Protein AF-U2ZTG5-F1 (afdb_monomer_lite)

Structure (mmCIF, N/CA/C/O backbone):
data_AF-U2ZTG5-F1
#
_entry.id   AF-U2ZTG5-F1
#
loop_
_atom_site.group_PDB
_atom_site.id
_atom_site.type_symbol
_atom_site.label_atom_id
_atom_site.label_alt_id
_atom_site.label_comp_id
_atom_site.label_asym_id
_atom_site.label_entity_id
_atom_site.label_seq_id
_atom_site.pdbx_PDB_ins_code
_atom_site.Cartn_x
_atom_site.Cartn_y
_atom_site.Cartn_z
_atom_site.occupancy
_atom_site.B_iso_or_equiv
_atom_site.auth_seq_id
_atom_site.auth_comp_id
_atom_site.auth_asym_id
_atom_site.auth_atom_id
_atom_site.pdbx_PDB_model_num
ATOM 1 N N . MET A 1 1 ? -0.861 -38.026 27.938 1.00 46.56 1 MET A N 1
ATOM 2 C CA . MET A 1 1 ? -1.308 -36.745 27.345 1.00 46.56 1 MET A CA 1
ATOM 3 C C . MET A 1 1 ? -2.272 -36.076 28.310 1.00 46.56 1 MET A C 1
ATOM 5 O O . MET A 1 1 ? -3.245 -36.708 28.692 1.00 46.56 1 MET A O 1
ATOM 9 N N . ARG A 1 2 ? -1.983 -34.853 28.769 1.00 42.66 2 ARG A N 1
ATOM 10 C CA . ARG A 1 2 ? -2.829 -34.120 29.724 1.00 42.66 2 ARG A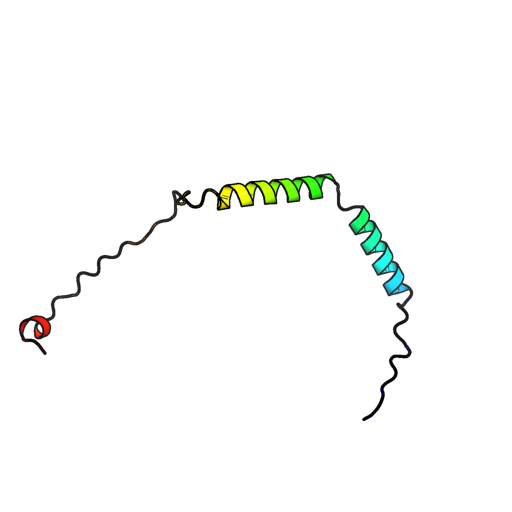 CA 1
ATOM 11 C C . ARG A 1 2 ? -3.828 -33.272 28.934 1.00 42.66 2 ARG A C 1
ATOM 13 O O . ARG A 1 2 ? -3.429 -32.318 28.278 1.00 42.66 2 ARG A O 1
ATOM 20 N N . THR A 1 3 ? -5.103 -33.646 28.957 1.00 56.09 3 THR A N 1
ATOM 21 C CA . THR A 1 3 ? -6.195 -32.878 28.345 1.00 56.09 3 THR A CA 1
ATOM 22 C C . THR A 1 3 ? -6.447 -31.627 29.177 1.00 56.09 3 THR A C 1
ATOM 24 O O . THR A 1 3 ? -7.056 -31.690 30.244 1.00 56.09 3 THR A O 1
ATOM 27 N N . VAL A 1 4 ? -5.931 -30.489 28.720 1.00 57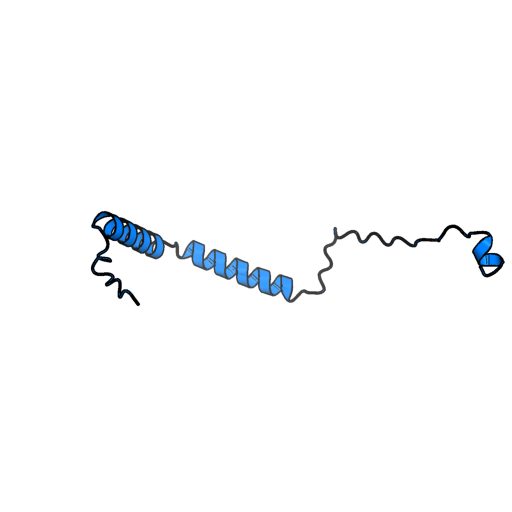.28 4 VAL A N 1
ATOM 28 C CA . VAL A 1 4 ? -6.223 -29.185 29.322 1.00 57.28 4 VAL A CA 1
ATOM 29 C C . VAL A 1 4 ? -7.546 -28.706 28.730 1.00 57.28 4 VAL A C 1
ATOM 31 O O . VAL A 1 4 ? -7.612 -28.326 27.565 1.00 57.28 4 VAL A O 1
ATOM 34 N N . SER A 1 5 ? -8.631 -28.796 29.498 1.00 60.62 5 SER A N 1
ATOM 35 C CA . SER A 1 5 ? -9.937 -28.295 29.070 1.00 60.62 5 SER A CA 1
ATOM 36 C C . SER A 1 5 ? -9.953 -26.768 29.151 1.00 60.62 5 SER A C 1
ATOM 38 O O . SER A 1 5 ? -9.812 -26.206 30.237 1.00 60.62 5 SER A O 1
ATOM 40 N N . PHE A 1 6 ? -10.163 -26.096 28.019 1.00 57.66 6 PHE A N 1
ATOM 41 C CA . PHE A 1 6 ? -10.271 -24.635 27.923 1.00 57.66 6 PHE A CA 1
ATOM 42 C C . PHE A 1 6 ? -11.662 -24.152 28.389 1.00 57.66 6 PHE A C 1
ATOM 44 O O . PHE A 1 6 ? -12.444 -23.575 27.637 1.00 57.66 6 PHE A O 1
ATOM 51 N N . GLN A 1 7 ? -12.014 -24.436 29.643 1.00 53.38 7 GLN A N 1
ATOM 52 C CA . GLN A 1 7 ? -13.260 -23.980 30.265 1.00 53.38 7 GLN A CA 1
ATOM 53 C C . GLN A 1 7 ? -13.074 -22.545 30.771 1.00 53.38 7 GLN A C 1
ATOM 55 O O . GLN A 1 7 ? -12.878 -22.319 31.960 1.00 53.38 7 GLN A O 1
ATOM 60 N N . GLY A 1 8 ? -13.071 -21.557 29.873 1.00 56.22 8 GLY A N 1
ATOM 61 C CA . GLY A 1 8 ? -12.873 -20.175 30.326 1.00 56.22 8 GLY A CA 1
ATOM 62 C C . GLY A 1 8 ? -12.810 -19.066 29.287 1.00 56.22 8 GLY A C 1
ATOM 63 O O . GLY A 1 8 ? -12.730 -17.911 29.683 1.00 56.22 8 GLY A O 1
ATOM 64 N N . ALA A 1 9 ? -12.898 -19.349 27.984 1.00 62.78 9 ALA A N 1
ATOM 65 C CA . ALA A 1 9 ? -12.910 -18.302 26.956 1.00 62.78 9 ALA A CA 1
ATOM 66 C C . ALA A 1 9 ? -14.2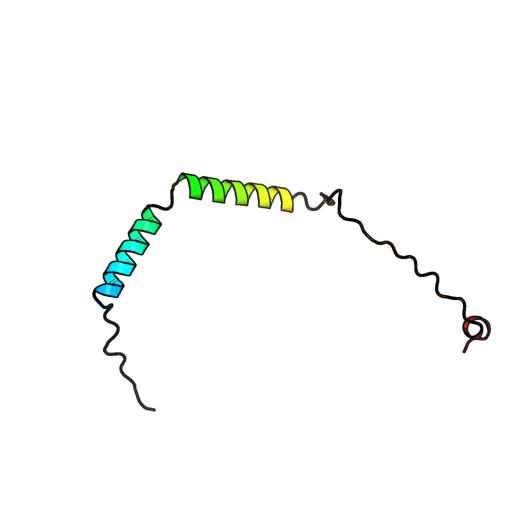70 -17.577 26.872 1.00 62.78 9 ALA A C 1
ATOM 68 O O . ALA A 1 9 ? -14.867 -17.451 25.806 1.00 62.78 9 ALA A O 1
ATOM 69 N N . ARG A 1 10 ? -14.819 -17.130 28.004 1.00 61.59 10 ARG A N 1
ATOM 70 C CA . ARG A 1 10 ? -15.912 -16.158 27.995 1.00 61.59 10 ARG A CA 1
ATOM 71 C C . ARG A 1 10 ? -15.251 -14.793 27.880 1.00 61.59 10 ARG A C 1
ATOM 73 O O . ARG A 1 10 ? -14.472 -14.435 28.758 1.00 61.59 10 ARG A O 1
ATOM 80 N N . LEU A 1 11 ? -15.536 -14.059 26.800 1.00 62.88 11 LEU A N 1
ATOM 81 C CA . LEU A 1 11 ? -15.110 -12.662 26.686 1.00 62.88 11 LEU A CA 1
ATOM 82 C C . LEU A 1 11 ? -15.503 -11.933 27.972 1.00 62.88 11 LEU A C 1
ATOM 84 O O . LEU A 1 11 ? -16.668 -11.989 28.382 1.00 62.88 11 LEU A O 1
ATOM 88 N N . THR A 1 12 ? -14.536 -11.261 28.591 1.00 76.00 12 THR A N 1
ATOM 89 C CA . THR A 1 12 ? -14.819 -10.399 29.736 1.00 76.00 12 THR A CA 1
ATOM 90 C C . THR A 1 12 ? -15.745 -9.262 29.294 1.00 76.00 12 THR A C 1
ATOM 92 O O . THR A 1 12 ? -15.813 -8.920 28.111 1.00 76.00 12 THR A O 1
ATOM 95 N N . GLU A 1 13 ? -16.469 -8.644 30.226 1.00 75.62 13 GLU A N 1
ATOM 96 C CA . GLU A 1 13 ? -17.309 -7.475 29.912 1.00 75.62 13 GLU A CA 1
ATOM 97 C C . GLU A 1 13 ? -16.508 -6.359 29.214 1.00 75.62 13 GLU A C 1
ATOM 99 O O . GLU A 1 13 ? -17.000 -5.711 28.289 1.00 75.62 13 GLU A O 1
ATOM 104 N N . SER A 1 14 ? -15.236 -6.186 29.582 1.00 75.62 14 SER A N 1
ATOM 105 C CA . SER A 1 14 ? -14.301 -5.287 28.898 1.00 75.62 14 SER A CA 1
ATOM 106 C C . SER A 1 14 ? -14.021 -5.695 27.453 1.00 75.62 14 SER A C 1
ATOM 108 O O . SER A 1 14 ? -14.016 -4.832 26.573 1.00 75.62 14 SER A O 1
ATOM 110 N N . ASP A 1 15 ? -13.833 -6.986 27.184 1.00 77.00 15 ASP A N 1
ATOM 111 C CA . ASP A 1 15 ? -13.601 -7.477 25.824 1.00 77.00 15 ASP A CA 1
ATOM 112 C C . ASP A 1 15 ? -14.847 -7.305 24.958 1.00 77.00 15 ASP A C 1
ATOM 114 O O . ASP A 1 15 ? -14.737 -6.900 23.802 1.00 77.00 15 ASP A O 1
ATOM 118 N N . ARG A 1 16 ? -16.045 -7.530 25.516 1.00 81.94 16 ARG A N 1
ATOM 119 C CA . ARG A 1 16 ? -17.310 -7.286 24.803 1.00 81.94 16 ARG A CA 1
ATOM 120 C C . ARG A 1 16 ? -17.478 -5.817 24.439 1.00 81.94 16 ARG A C 1
ATOM 122 O O . ARG A 1 16 ? -17.852 -5.512 23.310 1.00 81.94 16 ARG A O 1
ATOM 129 N N . ARG A 1 17 ? -17.160 -4.903 25.361 1.00 82.56 17 ARG A N 1
ATOM 130 C CA . ARG A 1 17 ? -17.204 -3.453 25.104 1.00 82.56 17 ARG A CA 1
ATOM 131 C C . ARG A 1 17 ? -16.208 -3.041 24.026 1.00 82.56 17 ARG A C 1
ATOM 133 O O . ARG A 1 17 ? -16.577 -2.296 23.124 1.00 82.56 17 ARG A O 1
ATOM 140 N N . ARG A 1 18 ? -14.977 -3.563 24.070 1.00 82.25 18 ARG A N 1
ATOM 141 C CA . ARG A 1 18 ? -13.977 -3.331 23.015 1.00 82.25 18 ARG A CA 1
ATOM 142 C C . ARG A 1 18 ? -14.442 -3.871 21.666 1.00 82.25 18 ARG A C 1
ATOM 144 O O . ARG A 1 18 ? -14.295 -3.182 20.662 1.00 82.25 18 ARG A O 1
ATOM 151 N N . LEU A 1 19 ? -15.041 -5.060 21.637 1.00 83.38 19 LEU A N 1
ATOM 152 C CA . LEU A 1 19 ? -15.585 -5.653 20.418 1.00 83.38 19 LEU A CA 1
ATOM 153 C C . LEU A 1 19 ? -16.724 -4.797 19.840 1.00 83.38 19 LEU A C 1
ATOM 155 O O . LEU A 1 19 ? -16.732 -4.527 18.644 1.00 83.38 19 LEU A O 1
ATOM 159 N N . ALA A 1 20 ? -17.641 -4.317 20.683 1.00 83.75 20 ALA A N 1
ATOM 160 C CA . ALA A 1 20 ? -18.735 -3.440 20.270 1.00 83.75 20 ALA A CA 1
ATOM 161 C C . ALA A 1 20 ? -18.222 -2.099 19.717 1.00 83.75 20 ALA A C 1
ATOM 163 O O . ALA A 1 20 ? -18.675 -1.656 18.664 1.00 83.75 20 ALA A O 1
ATOM 164 N N . GLN A 1 21 ? -17.224 -1.493 20.368 1.00 81.44 21 GLN A N 1
ATOM 165 C CA . GLN A 1 21 ? -16.567 -0.275 19.879 1.00 81.44 21 GLN A CA 1
ATOM 166 C C . GLN A 1 21 ? -15.869 -0.505 18.534 1.00 81.44 21 GLN A C 1
ATOM 168 O O . GLN A 1 21 ? -15.993 0.315 17.629 1.00 81.44 21 GLN A O 1
ATOM 173 N N . GLN A 1 22 ? -15.180 -1.637 18.365 1.00 79.06 22 GLN A N 1
ATOM 174 C CA . GLN A 1 22 ? -14.564 -1.997 17.087 1.00 79.06 22 GLN A CA 1
ATOM 175 C C . GLN A 1 22 ? -15.607 -2.234 15.992 1.00 79.06 22 GLN A C 1
ATOM 177 O O . GLN A 1 22 ? -15.400 -1.814 14.858 1.00 79.06 22 GLN A O 1
ATOM 182 N N . GLN A 1 23 ? -16.731 -2.881 16.305 1.00 76.44 23 GLN A N 1
ATOM 183 C CA . GLN A 1 23 ? -17.822 -3.094 15.352 1.00 76.44 23 GLN A CA 1
ATOM 184 C C . GLN A 1 23 ? -18.480 -1.773 14.941 1.00 76.44 23 GLN A C 1
ATOM 186 O O . GLN A 1 23 ? -18.728 -1.568 13.756 1.00 76.44 23 GLN A O 1
ATOM 191 N N . GLN A 1 24 ? -18.687 -0.849 15.881 1.00 74.12 24 GLN A N 1
ATOM 192 C CA . GLN A 1 24 ? -19.194 0.494 15.587 1.00 74.12 24 GLN A CA 1
ATOM 193 C C . GLN A 1 24 ? -18.202 1.315 14.757 1.00 74.12 24 GLN A C 1
ATOM 195 O O . GLN A 1 24 ? -18.602 1.939 13.781 1.00 74.12 24 GLN A O 1
ATOM 200 N N . ALA A 1 25 ? -16.905 1.263 15.074 1.00 69.88 25 ALA A N 1
ATOM 201 C CA . ALA A 1 25 ? -15.867 1.923 14.282 1.00 69.88 25 ALA A CA 1
ATOM 202 C C . ALA A 1 25 ? -15.760 1.336 12.864 1.00 69.88 25 ALA A C 1
ATOM 204 O O . ALA A 1 25 ? -15.552 2.075 11.907 1.00 69.88 25 ALA A O 1
ATOM 205 N N . ARG A 1 26 ? -15.955 0.017 12.716 1.00 64.81 26 ARG A N 1
ATOM 206 C CA . ARG A 1 26 ? -16.035 -0.659 11.412 1.00 64.81 26 ARG A CA 1
ATOM 207 C C . ARG A 1 26 ? -17.280 -0.258 10.624 1.00 64.81 26 ARG A C 1
ATOM 209 O O . ARG A 1 26 ? -17.180 -0.026 9.426 1.00 64.81 26 ARG A O 1
ATOM 216 N N . ALA A 1 27 ? -18.429 -0.132 11.283 1.00 63.66 27 ALA A N 1
ATOM 217 C CA . ALA A 1 27 ? -19.650 0.387 10.665 1.00 63.66 27 ALA A CA 1
ATOM 218 C C . ALA A 1 27 ? -19.513 1.870 10.272 1.00 63.66 27 ALA A C 1
ATOM 220 O O . ALA A 1 27 ? -20.116 2.308 9.299 1.00 63.66 27 ALA A O 1
ATOM 221 N N . PHE A 1 28 ? -18.675 2.621 10.992 1.00 60.81 28 PHE A N 1
ATOM 222 C CA . PHE A 1 28 ? -18.292 3.995 10.676 1.00 60.81 28 PHE A CA 1
ATOM 223 C C . PHE A 1 28 ? -17.119 4.088 9.683 1.00 60.81 28 PHE A C 1
ATOM 225 O O . PHE A 1 28 ? -16.635 5.193 9.442 1.00 60.81 28 PHE A O 1
ATOM 232 N N . ILE A 1 29 ? -16.642 2.983 9.082 1.00 62.31 29 ILE A N 1
ATOM 233 C CA . ILE A 1 29 ? -15.705 3.074 7.951 1.00 62.31 29 ILE A CA 1
ATOM 234 C C . ILE A 1 29 ? -16.426 3.855 6.862 1.00 62.31 29 ILE A C 1
ATOM 236 O O . ILE A 1 29 ? -17.298 3.341 6.162 1.00 62.31 29 ILE A O 1
ATOM 240 N N . ASN A 1 30 ? -16.064 5.132 6.801 1.00 66.50 30 ASN A N 1
ATOM 241 C CA . ASN A 1 30 ? -16.735 6.159 6.044 1.00 66.50 30 ASN A CA 1
ATOM 242 C C . ASN A 1 30 ? -16.859 5.674 4.592 1.00 66.50 30 ASN A C 1
ATOM 244 O O . ASN A 1 30 ? -15.837 5.301 4.010 1.00 66.50 30 ASN A O 1
ATOM 248 N N . PRO A 1 31 ? -18.061 5.651 3.994 1.00 73.31 31 PRO A N 1
ATOM 249 C CA . PRO A 1 31 ? -18.230 5.242 2.600 1.00 73.31 31 PRO A CA 1
ATOM 250 C C . PRO A 1 31 ? -17.295 6.015 1.660 1.00 73.31 31 PRO A C 1
ATOM 252 O O . PRO A 1 31 ? -16.830 5.463 0.669 1.00 73.31 31 PRO A O 1
ATOM 255 N N . VAL A 1 32 ? -16.924 7.246 2.022 1.00 76.12 32 VAL A N 1
ATOM 256 C CA . VAL A 1 32 ? -15.919 8.047 1.315 1.00 76.12 32 VAL A CA 1
ATOM 257 C C . VAL A 1 32 ? -14.524 7.417 1.381 1.00 76.12 32 VAL A C 1
ATOM 259 O O . VAL A 1 32 ? -13.835 7.379 0.369 1.00 76.12 32 VAL A O 1
ATOM 262 N N . LEU A 1 33 ? -14.101 6.880 2.530 1.00 77.69 33 LEU A N 1
ATOM 263 C CA . LEU A 1 33 ? -12.815 6.180 2.650 1.00 77.69 33 LEU A CA 1
ATOM 264 C C . LEU A 1 33 ? -12.808 4.888 1.828 1.00 77.69 33 LEU A C 1
ATOM 266 O O . LEU A 1 33 ? -11.812 4.595 1.176 1.00 77.69 33 LEU A O 1
ATOM 270 N N . GLN A 1 34 ? -13.918 4.145 1.794 1.00 80.00 34 GLN A N 1
ATOM 271 C CA . GLN A 1 34 ? -14.022 2.948 0.947 1.00 80.00 34 GLN A CA 1
ATOM 272 C C . GLN A 1 34 ? -13.943 3.307 -0.540 1.00 80.00 34 GLN A C 1
ATOM 274 O O . GLN A 1 34 ? -13.228 2.659 -1.299 1.00 80.00 34 GLN A O 1
ATOM 279 N N . GLN A 1 35 ? -14.625 4.381 -0.949 1.00 82.62 35 GLN A N 1
ATOM 280 C CA . GLN A 1 35 ? -14.543 4.907 -2.311 1.00 82.62 35 GLN A CA 1
ATOM 281 C C . GLN A 1 35 ? -13.124 5.373 -2.659 1.00 82.62 35 GLN A C 1
ATOM 283 O O . GLN A 1 35 ? -12.654 5.095 -3.759 1.00 82.62 35 GLN A O 1
ATOM 288 N N . GLN A 1 36 ? -12.423 6.034 -1.733 1.00 83.56 36 GLN A N 1
ATOM 289 C CA . GLN A 1 36 ? -11.035 6.457 -1.932 1.00 83.56 36 GLN A CA 1
ATOM 290 C C . GLN A 1 36 ? -10.096 5.261 -2.098 1.00 83.56 36 GLN A C 1
ATOM 292 O O . GLN A 1 36 ? -9.297 5.252 -3.030 1.00 83.56 36 GLN A O 1
ATOM 297 N N . VAL A 1 37 ? -10.218 4.234 -1.253 1.00 87.00 37 VAL A N 1
ATOM 298 C CA . VAL A 1 37 ? -9.414 3.006 -1.372 1.00 87.00 37 VAL A CA 1
ATOM 299 C C . VAL A 1 37 ? -9.667 2.332 -2.721 1.00 87.00 37 VAL A C 1
ATOM 301 O O . VAL A 1 37 ? -8.713 2.065 -3.446 1.00 87.00 37 VAL A O 1
ATOM 304 N N . ALA A 1 38 ? -10.931 2.169 -3.123 1.00 87.25 38 ALA A N 1
ATOM 305 C CA . ALA A 1 38 ? -11.278 1.574 -4.414 1.00 87.25 38 ALA A CA 1
ATOM 306 C C . ALA A 1 38 ? -10.726 2.377 -5.610 1.00 87.25 38 ALA A C 1
ATOM 308 O O . ALA A 1 38 ? -10.259 1.802 -6.593 1.00 87.25 38 ALA A O 1
ATOM 309 N N . GLN A 1 39 ? -10.739 3.712 -5.533 1.00 87.81 39 GLN A N 1
ATOM 310 C CA . GLN A 1 39 ? -10.145 4.576 -6.559 1.00 87.81 39 GLN A CA 1
ATOM 311 C C . GLN A 1 39 ? -8.618 4.447 -6.610 1.00 87.81 39 GLN A C 1
ATOM 313 O O . GLN A 1 39 ? -8.043 4.411 -7.699 1.00 87.81 39 GLN A O 1
ATOM 318 N N . ILE A 1 40 ? -7.956 4.367 -5.453 1.00 86.81 40 ILE A N 1
ATOM 319 C CA . ILE A 1 40 ? -6.502 4.184 -5.361 1.00 86.81 40 ILE A CA 1
ATOM 320 C C . ILE A 1 40 ? -6.102 2.830 -5.951 1.00 86.81 40 ILE A C 1
ATOM 322 O O . ILE A 1 40 ? -5.182 2.777 -6.765 1.00 86.81 40 ILE A O 1
ATOM 326 N N . GLU A 1 41 ? -6.815 1.759 -5.609 1.00 89.44 41 GLU A N 1
ATOM 327 C CA . GLU A 1 41 ? -6.564 0.416 -6.141 1.00 89.44 41 GLU A CA 1
ATOM 328 C C . GLU A 1 41 ? -6.756 0.360 -7.662 1.00 89.44 41 GLU A C 1
ATOM 330 O O . GLU A 1 41 ? -5.899 -0.163 -8.375 1.00 89.44 41 GLU A O 1
ATOM 335 N N . ALA A 1 42 ? -7.823 0.973 -8.187 1.00 88.69 42 ALA A N 1
ATOM 336 C CA . ALA A 1 42 ? -8.056 1.048 -9.629 1.00 88.69 42 ALA A CA 1
ATOM 337 C C . ALA A 1 42 ? -6.959 1.840 -10.364 1.00 88.69 42 ALA A C 1
ATOM 339 O O . ALA A 1 42 ? -6.535 1.455 -11.454 1.00 88.69 42 ALA A O 1
ATOM 340 N N . ASN A 1 43 ? -6.477 2.938 -9.775 1.00 84.62 43 ASN A N 1
ATOM 341 C CA . ASN A 1 43 ? -5.382 3.723 -10.344 1.00 84.62 43 ASN A CA 1
ATOM 342 C C . ASN A 1 43 ? -4.048 2.971 -10.288 1.00 84.62 43 ASN A C 1
ATOM 344 O O . ASN A 1 43 ? -3.290 3.017 -11.254 1.00 84.62 43 ASN A O 1
ATOM 348 N N . LEU A 1 44 ? -3.777 2.246 -9.202 1.00 82.12 44 LEU A N 1
ATOM 349 C CA . LEU A 1 44 ? -2.584 1.414 -9.083 1.00 82.12 44 LEU A CA 1
ATOM 350 C C . LEU A 1 44 ? -2.581 0.296 -10.130 1.00 82.12 44 LEU A C 1
ATOM 352 O O . LEU A 1 44 ? -1.568 0.093 -10.791 1.00 82.12 44 LEU A O 1
ATOM 356 N N . ALA A 1 45 ? -3.718 -0.374 -10.333 1.00 82.31 45 ALA A N 1
ATOM 357 C CA . ALA A 1 45 ? -3.857 -1.407 -11.355 1.00 82.31 45 ALA A CA 1
ATOM 358 C C . ALA A 1 45 ? -3.611 -0.856 -12.771 1.00 82.31 45 ALA A C 1
ATOM 360 O O . ALA A 1 45 ? -2.942 -1.501 -13.573 1.00 82.31 45 ALA A O 1
ATOM 361 N N . ARG A 1 46 ? -4.088 0.363 -13.070 1.00 79.12 46 ARG A N 1
ATOM 362 C CA . ARG A 1 46 ? -3.793 1.051 -14.341 1.00 79.12 46 ARG A CA 1
ATOM 363 C C . ARG A 1 46 ? -2.302 1.350 -14.499 1.00 79.12 46 ARG A C 1
ATOM 365 O O . ARG A 1 46 ? -1.738 1.053 -15.542 1.00 79.12 46 ARG A O 1
ATOM 372 N N . LEU A 1 47 ? -1.658 1.876 -13.455 1.00 72.94 47 LEU A N 1
ATOM 373 C CA . LEU A 1 47 ? -0.222 2.176 -13.470 1.00 72.94 47 LEU A CA 1
ATOM 374 C C . LEU A 1 47 ? 0.650 0.920 -13.603 1.00 72.94 47 LEU A C 1
ATOM 376 O O . LEU A 1 47 ? 1.714 0.991 -14.205 1.00 72.94 47 LEU A O 1
ATOM 380 N N . GLN A 1 48 ? 0.216 -0.212 -13.047 1.00 72.00 48 GLN A N 1
ATOM 381 C CA . GLN A 1 48 ? 0.899 -1.499 -13.198 1.00 72.00 48 GLN A CA 1
ATOM 382 C C . GLN A 1 48 ? 0.691 -2.114 -14.588 1.00 72.00 48 GLN A C 1
ATOM 384 O O . GLN A 1 48 ? 1.618 -2.715 -15.119 1.00 72.00 48 GLN A O 1
ATOM 389 N N . ALA A 1 49 ? -0.497 -1.954 -15.184 1.00 71.38 49 ALA A N 1
ATOM 390 C CA . ALA A 1 49 ? -0.767 -2.383 -16.558 1.00 71.38 49 ALA A CA 1
ATOM 391 C C . ALA A 1 49 ? 0.026 -1.559 -17.589 1.00 71.38 49 ALA A C 1
ATOM 393 O O . ALA A 1 49 ? 0.424 -2.082 -18.629 1.00 71.38 49 ALA A O 1
ATOM 394 N N . ASP A 1 50 ? 0.327 -0.299 -17.269 1.00 67.94 50 ASP A N 1
ATOM 395 C CA . ASP A 1 50 ? 1.296 0.539 -17.978 1.00 67.94 50 ASP A CA 1
ATOM 396 C C . ASP A 1 50 ? 2.747 0.125 -17.639 1.00 67.94 50 ASP A C 1
ATOM 398 O O . ASP A 1 50 ? 3.596 0.958 -17.322 1.00 67.94 50 ASP A O 1
ATOM 402 N N . GLU A 1 51 ? 3.063 -1.171 -17.722 1.00 57.34 51 GLU A N 1
ATOM 403 C CA . GLU A 1 51 ? 4.360 -1.786 -17.372 1.00 57.34 51 GLU A CA 1
ATOM 404 C C . GLU A 1 51 ? 5.552 -1.194 -18.166 1.00 57.34 51 GLU A C 1
ATOM 406 O O . GLU A 1 51 ? 6.716 -1.318 -17.785 1.00 57.34 51 GLU A O 1
ATOM 411 N N . ASN A 1 52 ? 5.255 -0.459 -19.242 1.00 56.81 52 ASN A N 1
ATOM 412 C CA . ASN A 1 52 ? 6.217 0.273 -20.067 1.00 56.81 52 ASN A CA 1
ATOM 413 C C . ASN A 1 52 ? 6.470 1.721 -19.615 1.00 56.81 52 ASN A C 1
ATOM 415 O O . ASN A 1 52 ? 7.236 2.439 -20.265 1.00 56.81 52 ASN A O 1
ATOM 419 N N . ARG A 1 53 ? 5.858 2.186 -18.519 1.00 58.31 53 ARG A N 1
ATOM 420 C CA . ARG A 1 53 ? 6.118 3.519 -17.969 1.00 58.31 53 ARG A CA 1
ATOM 421 C C . ARG A 1 53 ? 7.449 3.508 -17.223 1.00 58.31 53 ARG A C 1
ATOM 423 O O . ARG A 1 53 ? 7.521 3.378 -16.005 1.00 58.31 53 ARG A O 1
ATOM 430 N N . VAL A 1 54 ? 8.530 3.628 -17.989 1.00 62.03 54 VAL A N 1
ATOM 431 C CA . VAL A 1 54 ? 9.872 3.872 -17.462 1.00 62.03 54 VAL A CA 1
ATOM 432 C C . VAL A 1 54 ? 9.820 5.175 -16.670 1.00 62.03 54 VAL A C 1
ATOM 434 O O . VAL A 1 54 ? 9.521 6.229 -17.231 1.00 62.03 54 VAL A O 1
ATOM 437 N N . ASP A 1 55 ? 10.062 5.092 -15.361 1.00 65.19 55 ASP A N 1
ATOM 438 C CA . ASP A 1 55 ? 10.147 6.267 -14.495 1.00 65.19 55 ASP A CA 1
ATOM 439 C C . ASP A 1 55 ? 11.122 7.277 -15.128 1.00 65.19 55 ASP A C 1
ATOM 441 O O . ASP A 1 55 ? 12.287 6.924 -15.349 1.00 65.19 55 ASP A O 1
ATOM 445 N N . PRO A 1 56 ? 10.705 8.522 -15.420 1.00 64.75 56 PRO A N 1
ATOM 446 C CA . PRO A 1 56 ? 11.559 9.499 -16.097 1.00 64.75 56 PRO A CA 1
ATOM 447 C C . PRO A 1 56 ? 12.789 9.893 -15.264 1.00 64.75 56 PRO A C 1
ATOM 449 O O . PRO A 1 56 ? 13.741 10.458 -15.793 1.00 64.75 56 PRO A O 1
ATOM 452 N N . TYR A 1 57 ? 12.788 9.564 -13.969 1.00 65.75 57 TYR A N 1
ATOM 453 C CA . TYR A 1 57 ? 13.897 9.786 -13.040 1.00 65.75 57 TYR A CA 1
ATOM 454 C C . TYR A 1 57 ? 14.643 8.503 -12.658 1.00 65.75 57 TYR A C 1
ATOM 456 O O . TYR A 1 57 ? 15.530 8.540 -11.804 1.00 65.75 57 TYR A O 1
ATOM 464 N N . ARG A 1 58 ? 14.317 7.357 -13.271 1.00 69.44 58 ARG A N 1
ATOM 465 C CA . ARG A 1 58 ? 15.050 6.108 -13.050 1.00 69.44 58 ARG A CA 1
ATOM 466 C C . ARG A 1 58 ? 16.361 6.160 -13.820 1.00 69.44 58 ARG A C 1
ATOM 468 O O . ARG A 1 58 ? 16.457 5.699 -14.953 1.00 69.44 58 ARG A O 1
ATOM 475 N N . TYR A 1 59 ? 17.385 6.712 -13.185 1.00 67.44 59 TYR A N 1
ATOM 476 C CA . TYR A 1 59 ? 18.744 6.622 -13.692 1.00 67.44 59 TYR A CA 1
ATOM 477 C C . TYR A 1 59 ? 19.193 5.155 -13.657 1.00 67.44 59 TYR A C 1
ATOM 479 O O . TYR A 1 59 ? 19.167 4.496 -12.616 1.00 67.44 59 TYR A O 1
ATOM 487 N N . ARG A 1 60 ? 19.588 4.619 -14.813 1.00 67.25 60 ARG A N 1
ATOM 488 C CA . ARG A 1 60 ? 20.374 3.386 -14.887 1.00 67.25 60 ARG A CA 1
ATOM 489 C C . ARG A 1 60 ? 21.829 3.796 -15.020 1.00 67.25 60 ARG A C 1
ATOM 491 O O . ARG A 1 60 ? 22.181 4.576 -15.899 1.00 67.25 60 ARG A O 1
ATOM 498 N N . LEU A 1 61 ? 22.656 3.319 -14.100 1.00 71.88 61 LEU A N 1
ATOM 499 C CA . LEU A 1 61 ? 24.099 3.463 -14.210 1.00 71.88 61 LEU A CA 1
ATOM 500 C C . LEU A 1 61 ? 24.589 2.369 -15.155 1.00 71.88 61 LEU A C 1
ATOM 502 O O . LEU A 1 61 ? 24.863 1.251 -14.725 1.00 71.88 61 LEU A O 1
ATOM 506 N N . ASP A 1 62 ? 24.671 2.689 -16.444 1.00 63.97 62 ASP A N 1
ATOM 507 C CA . ASP A 1 62 ? 25.317 1.823 -17.427 1.00 63.97 62 ASP A CA 1
ATOM 508 C C . ASP A 1 62 ? 26.836 1.965 -17.263 1.00 63.97 62 ASP A C 1
ATOM 510 O O . ASP A 1 62 ? 27.496 2.796 -17.886 1.00 63.97 62 ASP A O 1
ATOM 514 N N . TYR A 1 63 ? 27.399 1.184 -16.340 1.00 66.50 63 TYR A N 1
ATOM 515 C CA . TYR A 1 63 ? 28.842 1.121 -16.143 1.00 66.50 63 TYR A CA 1
ATOM 516 C C . TYR A 1 63 ? 29.449 0.138 -17.143 1.00 66.50 63 TYR A C 1
ATOM 518 O O . TYR A 1 63 ? 29.373 -1.080 -16.976 1.00 66.50 63 TYR A O 1
ATOM 526 N N . GLN A 1 64 ? 30.078 0.666 -18.190 1.00 63.53 64 GLN A N 1
ATOM 527 C CA . GLN A 1 64 ? 30.921 -0.136 -19.066 1.00 63.53 64 GLN A CA 1
ATOM 528 C C . GLN A 1 64 ? 32.298 -0.272 -18.408 1.00 63.53 64 GLN A C 1
ATOM 530 O O . GLN A 1 64 ? 33.154 0.608 -18.520 1.00 63.53 64 GLN A O 1
ATOM 535 N N . ALA A 1 65 ? 32.502 -1.372 -17.683 1.00 65.94 65 ALA A N 1
ATOM 536 C CA . ALA A 1 65 ? 33.801 -1.716 -17.126 1.00 65.94 65 ALA A CA 1
ATOM 537 C C . ALA A 1 65 ? 34.770 -2.019 -18.277 1.00 65.94 65 ALA A C 1
ATOM 539 O O . ALA A 1 65 ? 34.820 -3.136 -18.790 1.00 65.94 65 ALA A O 1
ATOM 540 N N . LYS A 1 66 ? 35.552 -1.026 -18.706 1.00 65.12 66 LYS A N 1
ATOM 541 C CA . LYS A 1 66 ? 36.783 -1.311 -19.441 1.00 65.12 66 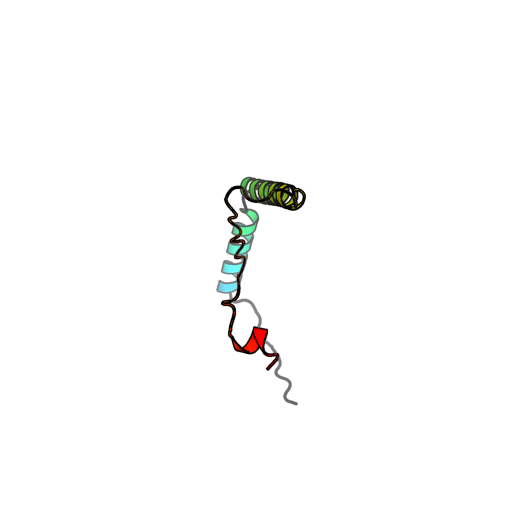LYS A CA 1
ATOM 542 C C . LYS A 1 66 ? 37.766 -1.833 -18.405 1.00 65.12 66 LYS A C 1
ATOM 544 O O . LYS A 1 66 ? 38.344 -1.043 -17.664 1.00 65.12 66 LYS A O 1
ATOM 549 N N . GLY A 1 67 ? 37.8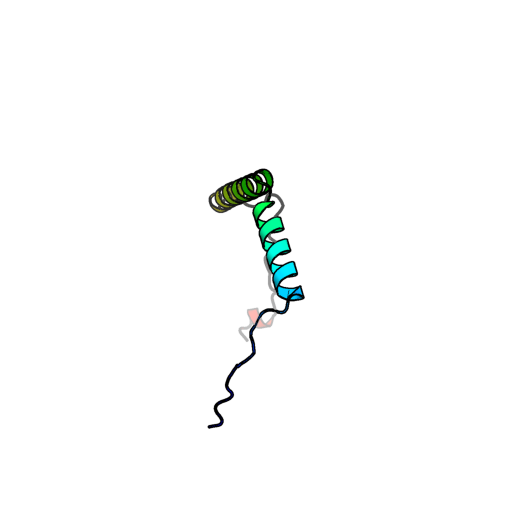61 -3.157 -18.289 1.00 69.69 67 GLY A N 1
ATOM 550 C CA . GLY A 1 67 ? 38.868 -3.789 -17.443 1.00 69.69 67 GLY A CA 1
ATOM 551 C C . GLY A 1 67 ? 40.238 -3.178 -17.732 1.00 69.69 67 GLY A C 1
ATOM 552 O O . GLY A 1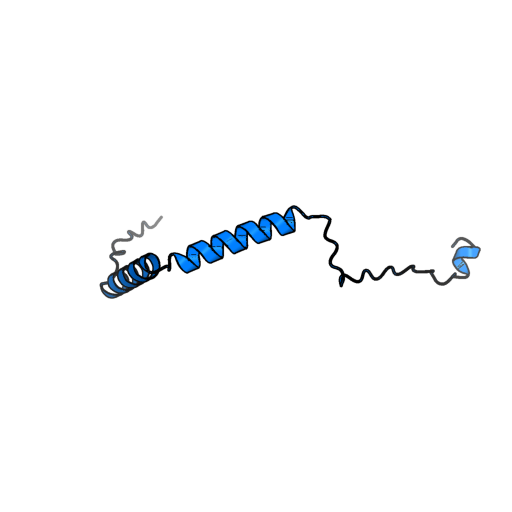 67 ? 40.547 -2.865 -18.884 1.00 69.69 67 GLY A O 1
ATOM 553 N N . THR A 1 68 ? 41.034 -2.942 -16.691 1.00 72.38 68 THR A N 1
ATOM 554 C CA . THR A 1 68 ? 42.417 -2.497 -16.865 1.00 72.38 68 THR A CA 1
ATOM 555 C C . THR A 1 68 ? 43.143 -3.599 -17.631 1.00 72.38 68 THR A C 1
ATOM 557 O O . THR A 1 68 ? 43.200 -4.713 -17.109 1.00 72.38 68 THR A O 1
ATOM 560 N N . PRO A 1 69 ? 43.667 -3.349 -18.845 1.00 63.62 69 PRO A N 1
ATOM 561 C CA . PRO A 1 69 ? 44.412 -4.376 -19.552 1.00 63.62 69 PRO A CA 1
ATOM 562 C C . PRO A 1 69 ? 45.624 -4.742 -18.693 1.00 63.62 69 PRO A C 1
ATOM 564 O O . PRO A 1 69 ? 46.491 -3.906 -18.429 1.00 63.62 69 PRO A O 1
ATOM 567 N N . TYR A 1 70 ? 45.636 -5.971 -18.185 1.00 68.88 70 TYR A N 1
ATOM 568 C CA . TYR A 1 70 ? 46.751 -6.504 -17.421 1.00 68.88 70 TYR A CA 1
ATOM 569 C C . TYR A 1 70 ? 47.723 -7.174 -18.385 1.00 68.88 70 TYR A C 1
ATOM 571 O O . TYR A 1 70 ? 47.318 -7.840 -19.332 1.00 68.88 70 TYR A O 1
ATOM 579 N N . VAL A 1 71 ? 49.022 -7.013 -18.139 1.00 68.75 71 VAL A N 1
ATOM 580 C CA . VAL A 1 71 ? 50.066 -7.578 -19.004 1.00 68.75 71 VAL A CA 1
ATOM 581 C C . VAL A 1 71 ? 49.944 -9.106 -19.105 1.00 68.75 71 VAL A C 1
ATOM 583 O O . VAL A 1 71 ? 50.225 -9.658 -20.162 1.00 68.75 71 VAL A O 1
ATOM 586 N N . GLY A 1 72 ? 49.446 -9.789 -18.068 1.00 68.06 72 GLY A N 1
ATOM 587 C CA . GLY A 1 72 ? 49.182 -11.234 -18.115 1.00 68.06 72 GLY A CA 1
ATOM 588 C C . GLY A 1 72 ? 48.108 -11.652 -19.123 1.00 68.06 72 GLY A C 1
ATOM 589 O O . GLY A 1 72 ? 48.228 -12.722 -19.708 1.00 68.06 72 GLY A O 1
ATOM 590 N N . ASP A 1 73 ? 47.151 -10.774 -19.434 1.00 67.56 73 ASP A N 1
ATOM 591 C CA . ASP A 1 73 ? 46.094 -11.022 -20.427 1.00 67.56 73 ASP A CA 1
ATOM 592 C C . ASP A 1 73 ? 46.672 -11.075 -21.860 1.00 67.56 73 ASP A C 1
ATOM 594 O O . ASP A 1 73 ? 46.172 -11.783 -22.730 1.00 67.56 73 ASP A O 1
ATOM 598 N N . ALA A 1 74 ? 47.793 -10.380 -22.105 1.00 65.94 74 ALA A N 1
ATOM 599 C CA . ALA A 1 74 ? 48.519 -10.424 -23.379 1.00 65.94 74 ALA A CA 1
ATOM 600 C C . ALA A 1 74 ? 49.441 -11.651 -23.517 1.00 65.94 74 ALA A C 1
ATOM 602 O O . ALA A 1 74 ? 49.799 -12.024 -24.634 1.00 65.94 74 ALA A O 1
ATOM 603 N N . PHE A 1 75 ? 49.832 -12.269 -22.397 1.00 70.38 75 PHE A N 1
ATOM 604 C CA . PHE A 1 75 ? 50.719 -13.437 -22.365 1.00 70.38 75 PHE A CA 1
ATOM 605 C C . PHE A 1 75 ? 50.004 -14.751 -21.994 1.00 70.38 75 PHE A C 1
ATOM 607 O O . PHE A 1 75 ? 50.650 -15.795 -21.987 1.00 70.38 75 PHE A O 1
ATOM 614 N N . GLY A 1 76 ? 48.683 -14.723 -21.771 1.00 58.50 76 GLY A N 1
ATOM 615 C CA . GLY A 1 76 ? 47.832 -15.912 -21.656 1.00 58.50 76 GLY A CA 1
ATOM 616 C C . GLY A 1 76 ? 47.967 -16.704 -20.351 1.00 58.50 76 GLY A C 1
ATOM 617 O O . GLY A 1 76 ? 47.820 -17.926 -20.390 1.00 58.50 76 GLY A O 1
ATOM 618 N N . PHE A 1 77 ? 48.254 -16.038 -19.227 1.00 53.66 77 PHE A N 1
ATOM 619 C CA . PHE A 1 77 ? 48.300 -16.652 -17.890 1.00 53.66 77 PHE A CA 1
ATOM 620 C C . PHE A 1 77 ? 47.100 -16.253 -17.033 1.00 53.66 77 PHE A C 1
ATOM 622 O O . PHE A 1 77 ? 46.795 -15.039 -16.993 1.00 53.66 77 PHE A O 1
#

Sequence (77 aa):
MRTVSFQGARLTESDRRRLAQQQQARAFINPVLQQQVAQIEANLARLQADENRVDPYRYRLDYQAKGTPYVGDAFGF

pLDDT: mean 70.21, std 10.38, range [42.66, 89.44]

Radius of gyration: 31.06 Å; chains: 1; bounding box: 70×46×54 Å

Organism: Aquipseudomonas alcaligenes (strain ATCC 14909 / DSM 50342 / CCUG 1425 / JCM 20561 / NBRC 14159 / NCIMB 9945 / NCTC 10367 / 1577) (NCBI:txid1215092)

Foldseek 3Di:
DDDDDPPDPDQDPVSVVVVVVVVVVVVPCPVVVVVVVVVVVVVVVVVVVVVVPDPPPPDDPPDPPPDDDDPCVVVVD

Secondary structure (DSSP, 8-state):
------TT-PPPHHHHHHHHHHHHHHHTS-HHHHHHHHHHHHHHHHHHH-TT---TT-------------HHHHHT-